Protein AF-X0X9R7-F1 (afdb_monomer)

Sequence (129 aa):
MESKVTALAPYRFSIVVESVRMPGYFSEKLIDCLSVGTTPIYYGAPDIATWFPNLAIVQFKTGADLKMILRNLPDLAKKPETRAEALAIALTLRCSEDRIYHHYRGLWENDDERKKRRSDLRKAGRADN

InterPro domains:
  IPR038577 GT10-like, C-terminal domain superfamily [G3DSA:3.40.50.11660] (1-104)

Nearest PDB structures (foldseek):
  2nzx-assembly1_A  TM=7.278E-01  e=1.117E-02  Helicobacter pylori
  2nzw-assembly2_C  TM=7.096E-01  e=9.246E-03  Helicobacter pylori
  5zoi-assembly1_B  TM=6.981E-01  e=1.631E-02  Helicobacter pylori
  2nzy-assembly1_B  TM=5.590E-01  e=8.151E-03  Helicobacter pylori
  6kp6-assembly1_A  TM=5.847E-01  e=3.461E+00  Homo sapiens

Secondary structure (DSSP, 8-state):
---HHHHHTT-SEEEEE-SS--TT---HHHHHHHHTTPEEEEES-TTHHHH-TTS--EE-SSHHHHHHHHHTHHHHTTS---HHHHHHHHHH-SSHHHHHHHHSGGGG--HHHHHHHHHHHHHHTTT--

Foldseek 3Di:
DDDVCNVQLVAQADEQEDPAAAAPDDDVSLLVNLQSLHEYADDHHPCVCVVQVLFRHNYDDDPVRVVVCVVCVVVVVPDDGPSVSSNVSSVCPVDPVSCCCVVVVVPPD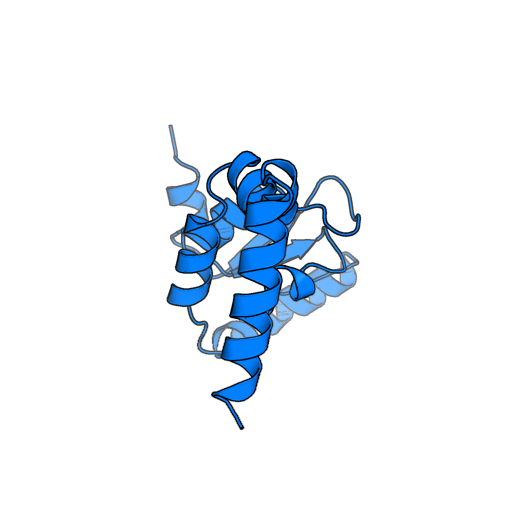DPVRVVVVVVVVVVVVVVVD

Radius of gyration: 18.06 Å; Cα contacts (8 Å, |Δi|>4): 127; chains: 1; bounding box: 51×44×35 Å

Organism: NCBI:txid412755

Structure (mmCIF, N/CA/C/O backbone):
data_AF-X0X9R7-F1
#
_entry.id   AF-X0X9R7-F1
#
loop_
_atom_site.group_PDB
_atom_site.id
_atom_site.type_symbol
_atom_site.label_atom_id
_atom_site.label_alt_id
_atom_site.label_comp_id
_atom_site.label_asym_id
_atom_site.label_entity_id
_atom_site.label_seq_id
_atom_site.pdbx_PDB_ins_code
_atom_site.Cartn_x
_atom_site.Cartn_y
_atom_site.Cartn_z
_atom_site.occupancy
_atom_site.B_iso_or_equiv
_atom_site.auth_seq_id
_atom_site.auth_comp_id
_atom_site.auth_asym_id
_atom_site.auth_atom_id
_atom_site.pdbx_PDB_model_num
ATOM 1 N N . MET A 1 1 ? -6.862 24.435 1.869 1.00 42.72 1 MET A N 1
ATOM 2 C CA . MET A 1 1 ? -6.810 23.266 0.968 1.00 42.72 1 MET A CA 1
ATOM 3 C C . MET A 1 1 ? -6.436 22.086 1.847 1.00 42.72 1 MET A C 1
ATOM 5 O O . MET A 1 1 ? -5.359 22.125 2.428 1.00 42.72 1 MET A O 1
ATOM 9 N N . GLU A 1 2 ? -7.350 21.146 2.084 1.00 58.34 2 GLU A N 1
ATOM 10 C CA . GLU A 1 2 ? -7.027 19.955 2.884 1.00 58.34 2 GLU A CA 1
ATOM 11 C C . GLU A 1 2 ? -5.994 19.107 2.138 1.00 58.34 2 GLU A C 1
ATOM 13 O O . GLU A 1 2 ? -6.081 18.941 0.919 1.00 58.34 2 GLU A O 1
ATOM 18 N N . SER A 1 3 ? -4.976 18.624 2.848 1.00 81.06 3 SER A N 1
ATOM 19 C CA . SER A 1 3 ? -3.923 17.806 2.248 1.00 81.06 3 SER A CA 1
ATOM 20 C C . SER A 1 3 ? -4.347 16.336 2.258 1.00 81.06 3 SER A C 1
ATOM 22 O O . SER A 1 3 ? -5.085 15.898 3.136 1.00 81.06 3 SER A O 1
ATOM 24 N N . LYS A 1 4 ? -3.855 15.512 1.323 1.00 81.19 4 LYS A N 1
ATOM 25 C CA . LYS A 1 4 ? -4.121 14.057 1.361 1.00 81.19 4 LYS A CA 1
ATOM 26 C C . LYS A 1 4 ? -3.741 13.431 2.711 1.00 81.19 4 LYS A C 1
ATOM 28 O O . LYS A 1 4 ? -4.385 12.492 3.166 1.00 81.19 4 LYS A O 1
ATOM 33 N N . VAL A 1 5 ? -2.731 13.992 3.378 1.00 84.25 5 VAL A N 1
ATOM 34 C CA . VAL A 1 5 ? -2.281 13.563 4.706 1.00 84.25 5 VAL A CA 1
ATOM 35 C C . VAL A 1 5 ? -3.392 13.703 5.747 1.00 84.25 5 VAL A C 1
ATOM 37 O O . VAL A 1 5 ? -3.579 12.778 6.531 1.00 84.25 5 VAL A O 1
ATOM 40 N N . THR A 1 6 ? -4.172 14.794 5.738 1.00 86.12 6 THR A N 1
ATOM 41 C CA . THR A 1 6 ? -5.277 14.971 6.699 1.00 86.12 6 THR A CA 1
ATOM 42 C C . THR A 1 6 ? -6.413 13.974 6.475 1.00 86.12 6 THR A C 1
ATOM 44 O O . THR A 1 6 ? -7.103 13.627 7.428 1.00 86.12 6 THR A O 1
ATOM 47 N N . ALA A 1 7 ? -6.573 13.462 5.251 1.00 86.06 7 ALA A N 1
ATOM 48 C CA . ALA A 1 7 ? -7.566 12.440 4.926 1.00 86.06 7 ALA A CA 1
ATOM 49 C C . ALA A 1 7 ? -7.103 11.001 5.223 1.00 86.06 7 ALA A C 1
ATOM 51 O O . ALA A 1 7 ? -7.946 10.129 5.402 1.00 86.06 7 ALA A O 1
ATOM 52 N N . LEU A 1 8 ? -5.792 10.733 5.264 1.00 86.31 8 LEU A N 1
ATOM 53 C CA . LEU A 1 8 ? -5.253 9.376 5.429 1.00 86.31 8 LEU A CA 1
ATOM 54 C C . LEU A 1 8 ? -4.706 9.125 6.840 1.00 86.31 8 LEU A C 1
ATOM 56 O O . LEU A 1 8 ? -5.091 8.154 7.483 1.00 86.31 8 LEU A O 1
ATOM 60 N N . ALA A 1 9 ? -3.848 10.017 7.345 1.00 86.25 9 ALA A N 1
ATOM 61 C CA . ALA A 1 9 ? -3.085 9.808 8.578 1.00 86.25 9 ALA A CA 1
ATOM 62 C C . ALA A 1 9 ? -3.927 9.547 9.847 1.00 86.25 9 ALA A C 1
ATOM 64 O O . ALA A 1 9 ? -3.460 8.787 10.699 1.00 86.25 9 ALA A O 1
ATOM 65 N N . PRO A 1 10 ? -5.141 10.120 10.012 1.00 89.94 10 PRO A N 1
ATOM 66 C CA . PRO A 1 10 ? -5.991 9.814 11.165 1.00 89.94 10 PRO A CA 1
ATOM 67 C C . PRO A 1 10 ? -6.609 8.410 11.132 1.00 89.94 10 PRO A C 1
ATOM 69 O O . PRO A 1 10 ? -7.129 7.949 12.148 1.00 89.94 10 PRO A O 1
ATOM 72 N N . TYR A 1 11 ? -6.588 7.733 9.981 1.00 89.69 11 TYR A N 1
ATOM 73 C CA . TYR A 1 11 ? -7.294 6.476 9.770 1.00 89.69 11 TYR A CA 1
ATOM 74 C C . TYR A 1 11 ? -6.332 5.294 9.698 1.00 89.69 11 TYR A C 1
ATOM 76 O O . TYR A 1 11 ? -5.284 5.328 9.053 1.00 89.69 11 TYR A O 1
ATOM 84 N N . ARG A 1 12 ? -6.737 4.198 10.345 1.00 87.62 12 ARG A N 1
ATOM 85 C CA . ARG A 1 12 ? -5.976 2.945 10.375 1.00 87.62 12 ARG A CA 1
ATOM 86 C C . ARG A 1 12 ? -6.006 2.200 9.041 1.00 87.62 12 ARG A C 1
ATOM 88 O O . ARG A 1 12 ? -5.038 1.519 8.717 1.00 87.62 12 ARG A O 1
ATOM 95 N N . PHE A 1 13 ? -7.096 2.340 8.287 1.00 91.38 13 PHE A N 1
ATOM 96 C CA . PHE A 1 13 ? -7.301 1.705 6.988 1.00 91.38 13 PHE A CA 1
ATOM 97 C C . PHE A 1 13 ? -7.729 2.736 5.946 1.00 91.38 13 PHE A C 1
ATOM 99 O O . PHE A 1 13 ? -8.440 3.685 6.275 1.00 91.38 13 PHE A O 1
ATOM 106 N N . SER A 1 14 ? -7.353 2.509 4.689 1.00 93.88 14 SER A N 1
ATOM 107 C CA . SER A 1 14 ? -7.854 3.260 3.538 1.00 93.88 14 SER A CA 1
ATOM 108 C C . SER A 1 14 ? -8.176 2.304 2.397 1.00 93.88 14 SER A C 1
ATOM 110 O O . SER A 1 14 ? -7.453 1.333 2.165 1.00 93.88 14 SER A O 1
ATOM 112 N N . ILE A 1 15 ? -9.277 2.556 1.692 1.00 95.94 15 ILE A N 1
ATOM 113 C CA . ILE A 1 15 ? -9.643 1.779 0.508 1.00 95.94 15 ILE A CA 1
ATOM 114 C C . ILE A 1 15 ? -8.894 2.376 -0.680 1.00 95.94 15 ILE A C 1
ATOM 116 O O . ILE A 1 15 ? -9.135 3.516 -1.073 1.00 95.94 15 ILE A O 1
ATOM 120 N N . VAL A 1 16 ? -7.996 1.587 -1.258 1.00 95.94 16 VAL A N 1
ATOM 121 C CA . VAL A 1 16 ? -7.146 1.990 -2.376 1.00 95.94 16 VAL A CA 1
ATOM 122 C C . VAL A 1 16 ? -7.599 1.237 -3.619 1.00 95.94 16 VAL A C 1
ATOM 124 O O . VAL A 1 16 ? -7.464 0.017 -3.698 1.00 95.94 16 VAL A O 1
ATOM 127 N N . VAL A 1 17 ? -8.147 1.967 -4.590 1.00 96.94 17 VAL A N 1
ATOM 128 C CA . VAL A 1 17 ? -8.647 1.411 -5.853 1.00 96.94 17 VAL A CA 1
ATOM 129 C C . VAL A 1 17 ? -7.857 2.000 -7.008 1.00 96.94 17 VAL A C 1
ATOM 131 O O . VAL A 1 17 ? -7.873 3.210 -7.238 1.00 96.94 17 VAL A O 1
ATOM 134 N N . GLU A 1 18 ? -7.183 1.130 -7.744 1.00 96.56 18 GLU A N 1
ATOM 135 C CA . GLU A 1 18 ? -6.555 1.468 -9.008 1.00 96.56 18 GLU A CA 1
ATOM 136 C C . GLU A 1 18 ? -7.578 1.455 -10.143 1.00 96.56 18 GLU A C 1
ATOM 138 O O . GLU A 1 18 ? -8.564 0.716 -10.126 1.00 96.56 18 GLU A O 1
ATOM 143 N N . SER A 1 19 ? -7.312 2.261 -11.168 1.00 95.88 19 SER A N 1
ATOM 144 C CA . SER A 1 19 ? -8.144 2.328 -12.374 1.00 95.88 19 SER A CA 1
ATOM 145 C C . SER A 1 19 ? -8.185 1.003 -13.140 1.00 95.88 19 SER A C 1
ATOM 147 O O . SER A 1 19 ? -9.162 0.720 -13.830 1.00 95.88 19 SER A O 1
ATOM 149 N N . VAL A 1 20 ? -7.132 0.189 -13.023 1.00 94.38 20 VAL A N 1
ATOM 150 C CA . VAL A 1 20 ? -6.976 -1.088 -13.721 1.00 94.38 20 VAL A CA 1
ATOM 151 C C . VAL A 1 20 ? -6.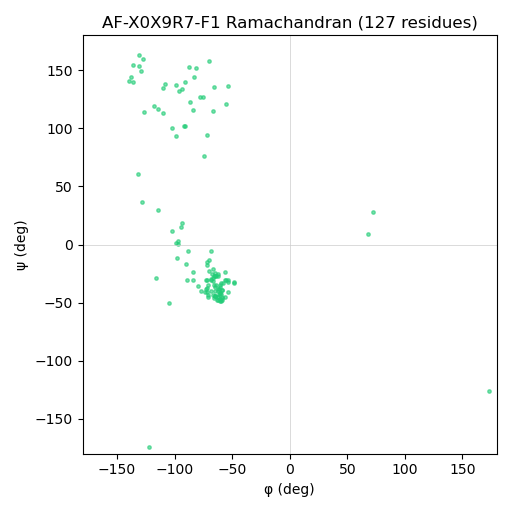404 -2.139 -12.772 1.00 94.38 20 VAL A C 1
ATOM 153 O O . VAL A 1 20 ? -5.541 -1.863 -11.943 1.00 94.38 20 VAL A O 1
ATOM 156 N N . ARG A 1 21 ? -6.862 -3.382 -12.935 1.00 94.81 21 ARG A N 1
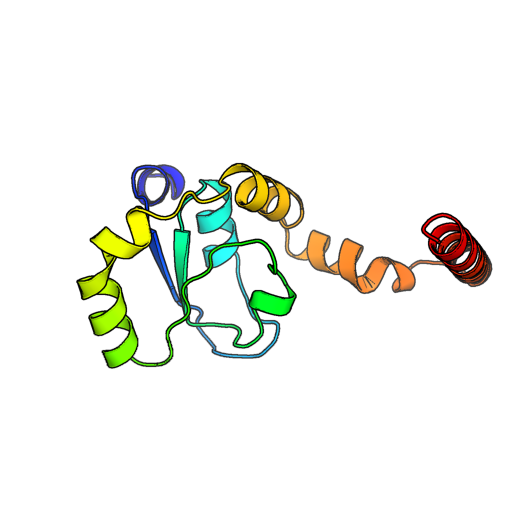ATOM 157 C CA . ARG A 1 21 ? -6.328 -4.565 -12.254 1.00 94.81 21 ARG A CA 1
ATOM 158 C C . ARG A 1 21 ? -5.360 -5.302 -13.180 1.00 94.81 21 ARG A C 1
ATOM 160 O O . ARG A 1 21 ? -5.784 -6.133 -13.978 1.00 94.81 21 ARG A O 1
ATOM 167 N N . MET A 1 22 ? -4.068 -4.991 -13.079 1.00 94.19 22 MET A N 1
ATOM 168 C CA . MET A 1 22 ? -3.015 -5.530 -13.951 1.00 94.19 22 MET A CA 1
ATOM 169 C C . MET A 1 22 ? -1.744 -5.852 -13.149 1.00 94.19 22 MET A C 1
ATOM 171 O O . MET A 1 22 ? -1.401 -5.074 -12.260 1.00 94.19 22 MET A O 1
ATOM 175 N N . PRO A 1 23 ? -1.030 -6.960 -13.436 1.00 93.31 23 PRO A N 1
ATOM 176 C CA . PRO A 1 23 ? 0.233 -7.264 -12.765 1.00 93.31 23 PRO A CA 1
ATOM 177 C C . PRO A 1 23 ? 1.252 -6.119 -12.847 1.00 93.31 23 PRO A C 1
ATOM 179 O O . PRO A 1 23 ? 1.407 -5.497 -13.898 1.00 93.31 23 PRO A O 1
ATOM 182 N N . GLY A 1 24 ? 1.918 -5.817 -11.732 1.00 88.62 24 GLY A N 1
ATOM 183 C CA . GLY A 1 24 ? 2.898 -4.731 -11.619 1.00 88.62 24 GLY A CA 1
ATOM 184 C C . GLY A 1 24 ? 2.327 -3.308 -11.719 1.00 88.62 24 GLY A C 1
ATOM 185 O O . GLY A 1 24 ? 3.100 -2.346 -11.824 1.00 88.62 24 GLY A O 1
ATOM 186 N N . TYR A 1 25 ? 0.996 -3.149 -11.707 1.00 90.12 25 TYR A N 1
ATOM 187 C CA . TYR A 1 25 ? 0.324 -1.851 -11.796 1.00 90.12 25 TYR A CA 1
ATOM 188 C C . TYR A 1 25 ? -0.194 -1.364 -10.437 1.00 90.12 25 TYR A C 1
ATOM 190 O O . TYR A 1 25 ? -1.263 -1.760 -9.975 1.00 90.12 25 TYR A O 1
ATOM 198 N N . PHE A 1 26 ? 0.562 -0.458 -9.824 1.00 92.25 26 PHE A N 1
ATOM 199 C CA . PHE A 1 26 ? 0.163 0.317 -8.652 1.00 92.25 26 PHE A CA 1
ATOM 200 C C . PHE A 1 26 ? 0.574 1.778 -8.852 1.00 92.25 26 PHE A C 1
ATOM 202 O O . PHE A 1 26 ? 1.507 2.062 -9.609 1.00 92.25 26 PHE A O 1
ATOM 209 N N . SER A 1 27 ? -0.130 2.696 -8.195 1.00 91.50 27 SER A N 1
ATOM 210 C CA . SER A 1 27 ? 0.064 4.138 -8.354 1.00 91.50 27 SER A CA 1
ATOM 211 C C . SER A 1 27 ? 0.411 4.830 -7.035 1.00 91.50 27 SER A C 1
ATOM 213 O O . SER A 1 27 ? 0.574 4.195 -5.986 1.00 91.50 27 SER A O 1
ATOM 215 N N . GLU A 1 28 ? 0.485 6.160 -7.077 1.00 91.12 28 GLU A N 1
ATOM 216 C CA . GLU A 1 28 ? 0.664 7.013 -5.906 1.00 91.12 28 GLU A CA 1
ATOM 217 C C . GLU A 1 28 ? -0.416 6.790 -4.845 1.00 91.12 28 GLU A C 1
ATOM 219 O O . GLU A 1 28 ? -0.165 7.033 -3.676 1.00 91.12 28 GLU A O 1
ATOM 224 N N . LYS A 1 29 ? -1.602 6.276 -5.202 1.00 92.56 29 LYS A N 1
ATOM 225 C CA . LYS A 1 29 ? -2.679 6.017 -4.229 1.00 92.56 29 LYS A CA 1
ATOM 226 C C . LYS A 1 29 ? -2.248 5.009 -3.168 1.00 92.56 29 LYS A C 1
ATOM 228 O O . LYS A 1 29 ? -2.539 5.194 -1.986 1.00 92.56 29 LYS A O 1
ATOM 233 N N . LEU A 1 30 ? -1.551 3.951 -3.588 1.00 92.00 30 LEU A N 1
ATOM 234 C CA . LEU A 1 30 ? -1.010 2.955 -2.671 1.00 92.00 30 LEU A CA 1
ATOM 235 C C . LEU A 1 30 ? 0.164 3.531 -1.877 1.00 92.00 30 LEU A C 1
ATOM 237 O O . LEU A 1 30 ? 0.217 3.362 -0.661 1.00 92.00 30 LEU A O 1
ATOM 241 N N . ILE A 1 31 ? 1.076 4.236 -2.549 1.00 89.81 31 ILE A N 1
ATOM 242 C CA . ILE A 1 31 ? 2.267 4.804 -1.908 1.00 89.81 31 ILE A CA 1
ATOM 243 C C . ILE A 1 31 ? 1.891 5.874 -0.876 1.00 89.81 31 ILE A C 1
ATOM 245 O O . ILE A 1 31 ? 2.385 5.823 0.245 1.00 89.81 31 ILE A O 1
ATOM 249 N N . ASP A 1 32 ? 0.957 6.773 -1.195 1.00 89.88 32 ASP A N 1
ATOM 250 C CA . ASP A 1 32 ? 0.426 7.794 -0.286 1.00 89.88 32 ASP A CA 1
ATOM 251 C C . ASP A 1 32 ? -0.151 7.138 0.979 1.00 89.88 32 ASP A C 1
ATOM 253 O O . ASP A 1 32 ? 0.156 7.562 2.094 1.00 89.88 32 ASP A O 1
ATOM 257 N N . CYS A 1 33 ? -0.927 6.058 0.820 1.00 90.75 33 CYS A N 1
ATOM 258 C CA . CYS A 1 33 ? -1.495 5.291 1.930 1.00 90.75 33 CYS A CA 1
ATOM 259 C C . CYS A 1 33 ? -0.404 4.698 2.839 1.00 90.75 33 CYS A C 1
ATOM 261 O O . CYS A 1 33 ? -0.439 4.877 4.059 1.00 90.75 33 CYS A O 1
ATOM 263 N N . LEU A 1 34 ? 0.598 4.044 2.245 1.00 88.38 34 LEU A N 1
ATOM 264 C CA . LEU A 1 34 ? 1.721 3.451 2.977 1.00 88.38 34 LEU A CA 1
ATOM 265 C C . LEU A 1 34 ? 2.600 4.514 3.654 1.00 88.38 34 LEU A C 1
ATOM 267 O O . LEU A 1 34 ? 3.073 4.298 4.770 1.00 88.38 34 LEU A O 1
ATOM 271 N N . SER A 1 35 ? 2.771 5.679 3.023 1.00 86.38 35 SER A N 1
ATOM 272 C CA . SER A 1 35 ? 3.645 6.764 3.494 1.00 86.38 35 SER A CA 1
ATOM 273 C C . SER A 1 35 ? 3.196 7.382 4.818 1.00 86.38 35 SER A C 1
ATOM 275 O O . SER A 1 35 ? 4.018 7.866 5.592 1.00 86.38 35 SER A O 1
ATOM 277 N N . VAL A 1 36 ? 1.897 7.331 5.116 1.00 87.19 36 VAL A N 1
ATOM 278 C CA . VAL A 1 36 ? 1.346 7.792 6.397 1.00 87.19 36 VAL A CA 1
ATOM 279 C C . VAL A 1 36 ? 1.146 6.645 7.392 1.00 87.19 36 VAL A C 1
ATOM 281 O O . VAL A 1 36 ? 0.728 6.865 8.533 1.00 87.19 36 VAL A O 1
ATOM 284 N N . GLY A 1 37 ? 1.484 5.416 6.994 1.00 84.00 37 GLY A N 1
ATOM 285 C CA . GLY A 1 37 ? 1.308 4.216 7.801 1.00 84.00 37 GLY A CA 1
ATOM 286 C C . GLY A 1 37 ? -0.147 3.774 7.946 1.00 84.00 37 GLY A C 1
ATOM 287 O O . GLY A 1 37 ? -0.498 3.177 8.963 1.00 84.00 37 GLY A O 1
ATOM 288 N N . THR A 1 38 ? -0.980 4.102 6.959 1.00 88.50 38 THR A N 1
ATOM 28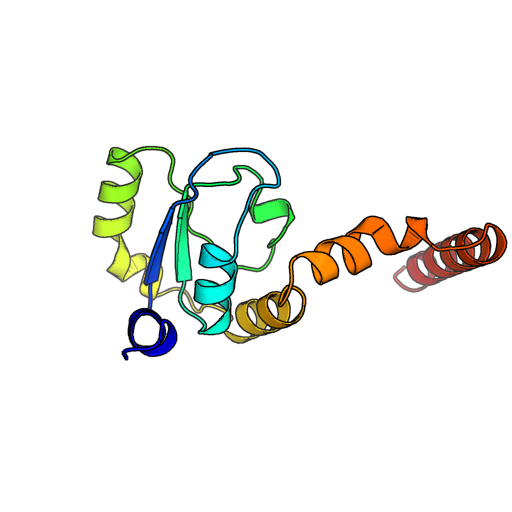9 C CA . THR A 1 38 ? -2.358 3.626 6.850 1.00 88.50 38 THR A CA 1
ATOM 290 C C . THR A 1 38 ? -2.375 2.336 6.041 1.00 88.50 38 THR A C 1
ATOM 292 O O . THR A 1 38 ? -1.684 2.204 5.030 1.00 88.50 38 THR A O 1
ATOM 295 N N . THR A 1 39 ? -3.186 1.376 6.466 1.00 89.62 39 THR A N 1
ATOM 296 C CA . THR A 1 39 ? -3.207 0.039 5.870 1.00 89.62 39 THR A CA 1
ATOM 297 C C . THR A 1 39 ? -4.136 -0.010 4.670 1.00 89.62 39 THR A C 1
ATOM 299 O O . THR A 1 39 ? -5.332 0.275 4.808 1.00 89.62 39 THR A O 1
ATOM 302 N N . PRO A 1 40 ? -3.631 -0.387 3.489 1.00 93.25 40 PRO A N 1
ATOM 303 C CA . PRO A 1 40 ? -4.436 -0.398 2.284 1.00 93.25 40 PRO A CA 1
ATOM 304 C C . PRO A 1 40 ? -5.350 -1.631 2.232 1.00 93.25 40 PRO A C 1
ATOM 306 O O . PRO A 1 40 ? -4.900 -2.778 2.307 1.00 93.25 40 PRO A O 1
ATOM 309 N N . ILE A 1 41 ? -6.642 -1.381 2.025 1.00 95.38 41 ILE A N 1
ATOM 310 C CA . ILE A 1 41 ? -7.604 -2.355 1.500 1.00 95.38 41 ILE A CA 1
ATOM 311 C C . ILE A 1 41 ? -7.616 -2.155 -0.015 1.00 95.38 41 ILE A C 1
ATOM 313 O O . ILE A 1 41 ? -8.156 -1.168 -0.511 1.00 95.38 41 ILE A O 1
ATOM 317 N N . TYR A 1 42 ? -6.944 -3.039 -0.741 1.00 96.44 42 TYR A N 1
ATOM 318 C CA . TYR A 1 42 ? -6.406 -2.766 -2.068 1.00 96.44 42 TYR A CA 1
ATOM 319 C C . TYR A 1 42 ? -7.124 -3.519 -3.193 1.00 96.44 42 TYR A C 1
ATOM 321 O O . TYR A 1 42 ? -7.323 -4.736 -3.125 1.00 96.44 42 TYR A O 1
ATOM 329 N N . TYR A 1 43 ? -7.428 -2.792 -4.267 1.00 97.62 43 TYR A N 1
ATOM 330 C CA . TYR A 1 43 ? -7.837 -3.320 -5.565 1.00 97.62 43 TYR A CA 1
ATOM 331 C C . TYR A 1 43 ? -6.931 -2.740 -6.653 1.00 97.62 43 TYR A C 1
ATOM 333 O O . TYR A 1 43 ? -6.953 -1.540 -6.906 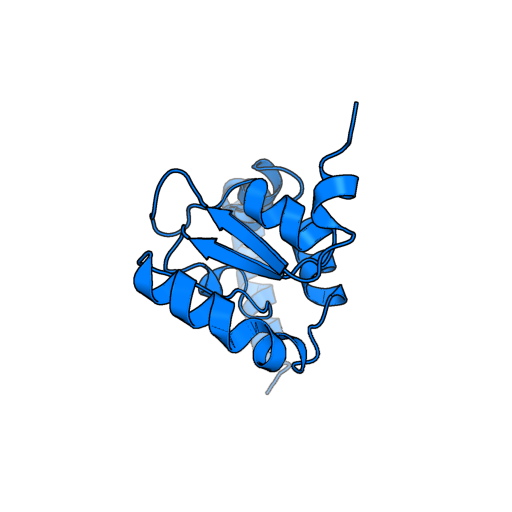1.00 97.62 43 TYR A O 1
ATOM 341 N N . GLY A 1 44 ? -6.139 -3.592 -7.300 1.00 96.12 44 GLY A N 1
ATOM 342 C CA . GLY A 1 44 ? -5.164 -3.194 -8.316 1.00 96.12 44 GLY A CA 1
ATOM 343 C C . GLY A 1 44 ? -4.305 -4.381 -8.734 1.00 96.12 44 GLY A C 1
ATOM 344 O O . GLY A 1 44 ? -4.856 -5.418 -9.103 1.00 96.12 44 GLY A O 1
ATOM 345 N N . ALA A 1 45 ? -2.979 -4.267 -8.666 1.00 95.81 45 ALA A N 1
ATOM 346 C CA . ALA A 1 45 ? -2.055 -5.341 -9.027 1.00 95.81 45 ALA A CA 1
ATOM 347 C C . ALA A 1 45 ? -2.323 -6.659 -8.263 1.00 95.81 45 ALA A C 1
ATOM 349 O O . ALA A 1 45 ? -2.236 -6.681 -7.035 1.00 95.81 45 ALA A O 1
ATOM 350 N N . PRO A 1 46 ? -2.615 -7.785 -8.947 1.00 95.12 46 PRO A N 1
ATOM 351 C CA . PRO A 1 46 ? -2.811 -9.083 -8.287 1.00 95.12 46 PRO A CA 1
ATOM 352 C C . PRO A 1 46 ? -1.547 -9.633 -7.611 1.00 95.12 46 PRO A C 1
ATOM 354 O O . PRO A 1 46 ? -1.632 -10.417 -6.668 1.00 95.12 46 PRO A O 1
ATOM 357 N N . ASP A 1 47 ? -0.384 -9.246 -8.126 1.00 93.94 47 ASP A N 1
ATOM 358 C CA . ASP A 1 47 ? 0.961 -9.639 -7.705 1.00 93.94 47 ASP A CA 1
ATOM 359 C C . ASP A 1 47 ? 1.565 -8.646 -6.701 1.00 93.94 47 ASP A C 1
ATOM 361 O O . ASP A 1 47 ? 2.774 -8.637 -6.497 1.00 93.94 47 ASP A O 1
ATOM 365 N N . ILE A 1 48 ? 0.751 -7.807 -6.045 1.00 91.75 48 ILE A N 1
ATOM 366 C CA . ILE A 1 48 ? 1.257 -6.748 -5.157 1.00 91.75 48 ILE A CA 1
ATOM 367 C C . ILE A 1 48 ? 2.163 -7.282 -4.035 1.00 91.75 48 ILE A C 1
ATOM 369 O O . ILE A 1 48 ? 3.118 -6.621 -3.642 1.00 91.75 48 ILE A O 1
ATOM 373 N N . ALA A 1 49 ? 1.933 -8.516 -3.578 1.00 89.75 49 ALA A N 1
ATOM 374 C CA . ALA A 1 49 ? 2.773 -9.180 -2.581 1.00 89.75 49 ALA A CA 1
ATOM 375 C C . ALA A 1 49 ? 4.206 -9.462 -3.076 1.00 89.75 49 ALA A C 1
ATOM 377 O O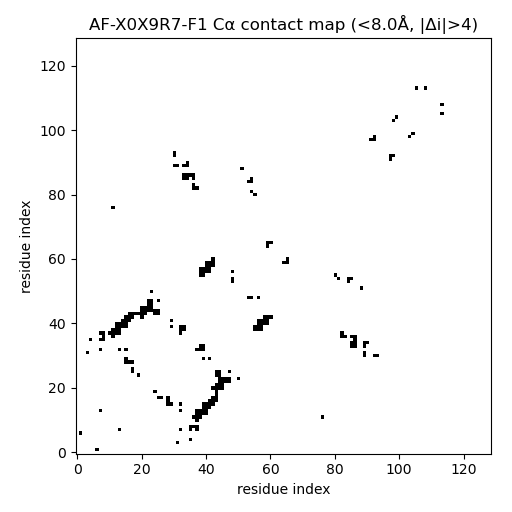 . ALA A 1 49 ? 5.121 -9.543 -2.265 1.00 89.75 49 ALA A O 1
ATOM 378 N N . THR A 1 50 ? 4.431 -9.574 -4.389 1.00 88.44 50 THR A N 1
ATOM 379 C CA . THR A 1 50 ? 5.777 -9.690 -4.976 1.00 88.44 50 THR A CA 1
ATOM 380 C C . THR A 1 50 ? 6.565 -8.390 -4.828 1.00 88.44 50 THR A C 1
ATOM 382 O O . THR A 1 50 ? 7.785 -8.416 -4.692 1.00 88.44 50 THR A O 1
ATOM 385 N N . TRP A 1 51 ? 5.867 -7.255 -4.824 1.00 84.12 51 TRP A N 1
ATOM 386 C CA . TRP A 1 51 ? 6.460 -5.924 -4.710 1.00 84.12 51 TRP A CA 1
ATOM 387 C C . TRP A 1 51 ? 6.596 -5.470 -3.252 1.00 84.12 51 TRP A C 1
ATOM 389 O O . TRP A 1 51 ? 7.536 -4.755 -2.916 1.00 84.12 51 TRP A O 1
ATOM 399 N N . PHE A 1 52 ? 5.686 -5.916 -2.382 1.00 85.88 52 PHE A N 1
ATOM 400 C CA . PHE A 1 52 ? 5.605 -5.512 -0.978 1.00 85.88 52 PHE A CA 1
ATOM 401 C C . PHE A 1 52 ? 5.463 -6.731 -0.039 1.00 85.88 52 PHE A C 1
ATOM 403 O O . PHE A 1 52 ? 4.459 -6.843 0.666 1.00 85.88 52 PHE A O 1
ATOM 410 N N . PRO A 1 53 ? 6.438 -7.662 -0.008 1.00 81.62 53 PRO A N 1
ATOM 411 C CA . PRO A 1 53 ? 6.292 -8.959 0.670 1.00 81.62 53 PRO A CA 1
ATOM 412 C C . PRO A 1 53 ? 6.114 -8.856 2.189 1.00 81.62 53 PRO A C 1
ATOM 414 O O . PRO A 1 53 ? 5.485 -9.721 2.793 1.00 81.62 53 PRO A O 1
ATOM 417 N N . ASN A 1 54 ? 6.632 -7.786 2.796 1.00 80.88 54 ASN A N 1
ATOM 418 C CA . ASN A 1 54 ? 6.581 -7.566 4.242 1.00 80.88 54 ASN A CA 1
ATOM 419 C C . ASN A 1 54 ? 5.447 -6.620 4.659 1.00 80.88 54 ASN A C 1
ATOM 421 O O . ASN A 1 54 ? 5.309 -6.308 5.836 1.00 80.88 54 ASN A O 1
ATOM 425 N N . LEU A 1 55 ? 4.633 -6.134 3.714 1.00 82.50 55 LEU A N 1
ATOM 426 C CA . LEU A 1 55 ? 3.565 -5.191 4.033 1.00 82.50 55 LEU A CA 1
ATOM 427 C C . LEU A 1 55 ? 2.219 -5.884 4.165 1.00 82.50 55 LEU A C 1
ATOM 429 O O . LEU A 1 55 ? 1.812 -6.699 3.337 1.00 82.50 55 LEU A O 1
ATOM 433 N N . ALA A 1 56 ? 1.481 -5.478 5.193 1.00 83.25 56 ALA A N 1
ATOM 434 C CA . ALA A 1 56 ? 0.088 -5.841 5.349 1.00 83.25 56 ALA A CA 1
ATOM 435 C C . ALA A 1 56 ? -0.760 -5.084 4.310 1.00 83.25 56 ALA A C 1
ATOM 437 O O . ALA A 1 56 ? -1.172 -3.948 4.523 1.00 83.25 56 ALA A O 1
ATOM 438 N N . ILE A 1 57 ? -1.017 -5.721 3.165 1.00 90.44 57 ILE A N 1
ATOM 439 C CA . ILE A 1 57 ? -1.930 -5.224 2.128 1.00 90.44 57 ILE A CA 1
ATOM 440 C C . ILE A 1 57 ? -3.118 -6.181 2.037 1.00 90.44 57 ILE A C 1
ATOM 442 O O . ILE A 1 57 ? -2.965 -7.354 1.687 1.00 90.44 57 ILE A O 1
ATOM 446 N N . VAL A 1 58 ? -4.320 -5.689 2.339 1.00 92.62 58 VAL A N 1
ATOM 447 C CA . VAL A 1 58 ? -5.540 -6.506 2.322 1.00 92.62 58 VAL A CA 1
ATOM 448 C C . VAL A 1 58 ? -6.178 -6.419 0.939 1.00 92.62 58 VAL A C 1
ATOM 450 O O . VAL A 1 58 ? -6.820 -5.430 0.614 1.00 92.62 58 VAL A O 1
ATOM 453 N N . GLN A 1 59 ? -6.008 -7.443 0.105 1.00 94.88 59 GLN A N 1
ATOM 454 C CA . GLN A 1 59 ? -6.543 -7.431 -1.261 1.00 94.88 59 GLN A CA 1
ATOM 455 C C . GLN A 1 59 ? -8.020 -7.838 -1.331 1.00 94.88 59 GLN A C 1
ATOM 457 O O . GLN A 1 59 ? -8.450 -8.771 -0.652 1.00 94.88 59 GLN A O 1
ATOM 462 N N . PHE A 1 60 ? -8.771 -7.210 -2.237 1.00 96.44 60 PHE A N 1
ATOM 463 C CA . PHE A 1 60 ? -10.122 -7.632 -2.617 1.00 96.44 60 PHE A CA 1
ATOM 464 C C . PHE A 1 60 ? -10.273 -7.696 -4.142 1.00 96.44 60 PHE A C 1
ATOM 466 O O . PHE A 1 60 ? -9.546 -7.028 -4.877 1.00 96.44 60 PHE A O 1
ATOM 473 N N . LYS A 1 61 ? -11.190 -8.535 -4.643 1.00 95.19 61 LYS A N 1
ATOM 474 C CA . LYS A 1 61 ? -11.445 -8.693 -6.089 1.00 95.19 61 LYS A CA 1
ATOM 475 C C . LYS A 1 61 ? -12.851 -8.257 -6.476 1.00 95.19 61 LYS A C 1
ATOM 477 O O . LYS A 1 61 ? -13.070 -7.834 -7.605 1.00 95.19 61 LYS A O 1
ATOM 482 N N . THR A 1 62 ? -13.799 -8.372 -5.553 1.00 96.25 62 THR A N 1
ATOM 483 C CA . THR A 1 62 ? -15.208 -8.063 -5.784 1.00 96.25 62 THR A CA 1
ATOM 484 C C . THR A 1 62 ? -15.766 -7.158 -4.691 1.00 96.25 62 THR A C 1
ATOM 486 O O . THR A 1 62 ? -15.220 -7.054 -3.591 1.00 96.25 62 THR A O 1
ATOM 489 N N . GLY A 1 63 ? -16.916 -6.536 -4.959 1.00 95.50 63 GLY A N 1
ATOM 490 C CA . GLY A 1 63 ? -17.646 -5.797 -3.927 1.00 95.50 63 GLY A CA 1
ATOM 491 C C . GLY A 1 63 ? -18.113 -6.684 -2.762 1.00 95.50 63 GLY A C 1
ATOM 492 O O . GLY A 1 63 ? -18.289 -6.186 -1.653 1.00 95.50 63 GLY A O 1
ATOM 493 N N . ALA A 1 64 ? -18.296 -7.992 -2.982 1.00 96.88 64 ALA A N 1
ATOM 494 C CA . ALA A 1 64 ? -18.628 -8.939 -1.918 1.00 96.88 64 ALA A CA 1
ATOM 495 C C . ALA A 1 64 ? -17.433 -9.170 -0.979 1.00 96.88 64 ALA A C 1
ATOM 497 O O . ALA A 1 64 ? -17.602 -9.109 0.240 1.00 96.88 64 ALA A O 1
ATOM 498 N N . ASP A 1 65 ? -16.231 -9.329 -1.540 1.00 96.06 65 ASP A N 1
ATOM 499 C CA . ASP A 1 65 ? -14.986 -9.444 -0.771 1.00 96.06 65 ASP A CA 1
ATOM 500 C C . ASP A 1 65 ? -14.777 -8.202 0.097 1.00 96.06 65 ASP A C 1
ATOM 502 O O . ASP A 1 65 ? -14.518 -8.313 1.294 1.00 96.06 65 ASP A O 1
ATOM 506 N N . LEU A 1 66 ? -14.966 -7.014 -0.492 1.00 96.25 66 LEU A N 1
ATOM 507 C CA . LEU A 1 66 ? -14.845 -5.750 0.227 1.00 96.25 66 LEU A CA 1
ATOM 508 C C . LEU A 1 66 ? -15.823 -5.695 1.406 1.00 96.25 66 LEU A C 1
ATOM 510 O O . LEU A 1 66 ? -15.416 -5.404 2.526 1.00 96.25 66 LEU A O 1
ATOM 514 N N . LYS A 1 67 ? -17.098 -6.046 1.195 1.00 96.56 67 LYS A N 1
ATOM 515 C CA . LYS A 1 67 ? -18.095 -6.098 2.281 1.00 96.56 67 LYS A CA 1
ATOM 516 C C . LYS A 1 67 ? -17.688 -7.062 3.398 1.00 96.56 67 LYS A C 1
ATOM 518 O O . LYS A 1 67 ? -17.906 -6.753 4.568 1.00 96.56 67 LYS A O 1
ATOM 523 N N . MET A 1 68 ? -17.112 -8.214 3.060 1.00 95.75 68 MET A N 1
ATOM 524 C CA . MET A 1 68 ? -16.624 -9.181 4.046 1.00 95.75 68 MET A CA 1
ATOM 525 C C . MET A 1 68 ? -15.430 -8.633 4.839 1.00 95.75 68 MET A C 1
ATOM 527 O O . MET A 1 68 ? -15.404 -8.763 6.060 1.00 95.75 68 MET A O 1
ATOM 531 N N . ILE A 1 69 ? -14.478 -7.980 4.170 1.00 94.69 69 ILE A N 1
ATOM 532 C CA . ILE A 1 69 ? -13.328 -7.334 4.820 1.00 94.69 69 ILE A CA 1
ATOM 533 C C . ILE A 1 69 ? -13.802 -6.244 5.782 1.00 94.69 69 ILE A C 1
ATOM 535 O O . ILE A 1 69 ? -13.381 -6.227 6.936 1.00 94.69 69 ILE A O 1
ATOM 539 N N . LEU A 1 70 ? -14.726 -5.383 5.340 1.00 93.81 70 LEU A N 1
ATOM 540 C CA . LEU A 1 70 ? -15.259 -4.289 6.154 1.00 93.81 70 LEU A CA 1
ATOM 541 C C . LEU A 1 70 ? -15.950 -4.788 7.434 1.00 93.81 70 LEU A C 1
ATOM 543 O O . LEU A 1 70 ? -15.809 -4.172 8.487 1.00 93.81 70 LEU A O 1
AT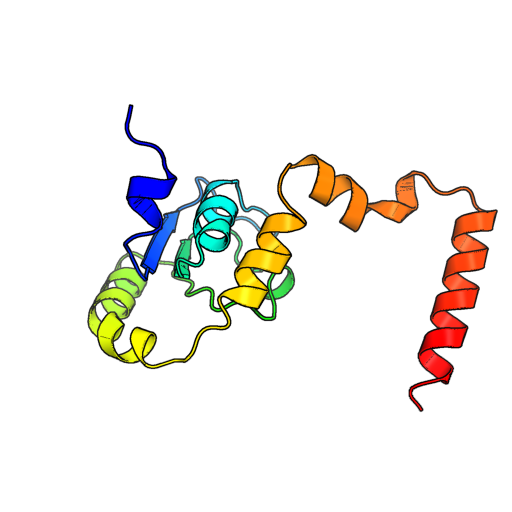OM 547 N N . ARG A 1 71 ? -16.645 -5.932 7.372 1.00 94.94 71 ARG A N 1
ATOM 548 C CA . ARG A 1 71 ? -17.261 -6.572 8.550 1.00 94.94 71 ARG A CA 1
ATOM 549 C C . ARG A 1 71 ? -16.235 -7.096 9.560 1.00 94.94 71 ARG A C 1
ATOM 551 O O . ARG A 1 71 ? -16.535 -7.127 10.746 1.00 94.94 71 ARG A O 1
ATOM 558 N N . ASN A 1 72 ? -15.041 -7.466 9.100 1.00 92.31 72 ASN A N 1
ATOM 559 C CA . ASN A 1 72 ? -13.975 -8.055 9.915 1.00 92.31 72 ASN A CA 1
ATOM 560 C C . ASN A 1 72 ? -12.853 -7.057 10.272 1.00 92.31 72 ASN A C 1
ATOM 562 O O . ASN A 1 72 ? -11.802 -7.463 10.772 1.00 92.31 72 ASN A O 1
ATOM 566 N N . LEU A 1 73 ? -13.047 -5.749 10.042 1.00 88.56 73 LEU A N 1
ATOM 567 C CA . LEU A 1 73 ? -12.054 -4.718 10.382 1.00 88.56 73 LEU A CA 1
ATOM 568 C C . LEU A 1 73 ? -11.576 -4.751 11.842 1.00 88.56 73 LEU A C 1
ATOM 570 O O . LEU A 1 73 ? -10.370 -4.602 12.048 1.00 88.56 73 LEU A O 1
ATOM 574 N N . PRO A 1 74 ? -12.444 -4.972 12.854 1.00 86.31 74 PRO A N 1
ATOM 575 C CA . PRO A 1 74 ? -11.994 -5.033 14.244 1.00 86.31 74 PRO A CA 1
ATOM 576 C C . PRO A 1 74 ? -10.961 -6.136 14.497 1.00 86.31 74 PRO A C 1
ATOM 578 O O . PRO A 1 74 ? -10.058 -5.953 15.308 1.00 86.31 74 PRO A O 1
ATOM 581 N N . ASP A 1 75 ? -11.058 -7.265 13.793 1.00 86.19 75 ASP A N 1
ATOM 582 C CA . ASP A 1 75 ? -10.108 -8.369 13.931 1.00 86.19 75 ASP A CA 1
ATOM 583 C C . ASP A 1 75 ? -8.816 -8.121 13.151 1.00 86.19 75 ASP A C 1
ATOM 585 O O . ASP A 1 75 ? -7.731 -8.450 13.631 1.00 86.19 75 ASP A O 1
ATOM 589 N N . LEU A 1 76 ? -8.909 -7.476 11.984 1.00 82.00 76 LEU A N 1
ATOM 590 C CA . LEU A 1 76 ? -7.739 -7.025 11.224 1.00 82.00 76 LEU A CA 1
ATOM 591 C C . LEU A 1 76 ? -6.906 -6.011 12.021 1.00 82.00 76 LEU A C 1
ATOM 593 O O . LEU A 1 76 ? -5.680 -6.089 12.013 1.00 82.00 76 LEU A O 1
ATOM 597 N N . ALA A 1 77 ? -7.559 -5.114 12.765 1.00 80.44 77 ALA A N 1
ATOM 598 C CA . ALA A 1 77 ? -6.897 -4.082 13.564 1.00 80.44 77 ALA A CA 1
ATOM 599 C C . ALA A 1 77 ? -6.072 -4.631 14.742 1.00 80.44 77 ALA A C 1
ATOM 601 O O . ALA A 1 77 ? -5.170 -3.944 15.219 1.00 80.44 77 ALA A O 1
ATOM 602 N N . LYS A 1 78 ? -6.352 -5.859 15.204 1.00 77.69 78 LYS A N 1
ATOM 603 C CA . LYS A 1 78 ? -5.616 -6.508 16.306 1.00 77.69 78 LYS A CA 1
ATOM 604 C C . LYS A 1 78 ? -4.210 -6.952 15.903 1.00 77.69 78 LYS A C 1
ATOM 606 O O . LYS A 1 78 ? -3.390 -7.223 16.776 1.00 77.69 78 LYS A O 1
ATOM 611 N N . LYS A 1 79 ? -3.925 -7.064 14.601 1.00 69.00 79 LYS A N 1
ATOM 612 C CA . LYS A 1 79 ? -2.602 -7.465 14.121 1.00 69.00 79 LYS A CA 1
ATOM 613 C C . LYS A 1 79 ? -1.627 -6.288 14.265 1.00 69.00 79 LYS A C 1
ATOM 615 O O . LYS A 1 79 ? -1.933 -5.197 13.774 1.00 69.00 79 LYS A O 1
ATOM 620 N N . PRO A 1 80 ? -0.468 -6.479 14.922 1.00 59.47 80 PRO A N 1
ATOM 621 C CA . PRO A 1 80 ? 0.561 -5.455 14.953 1.00 59.47 80 PRO A CA 1
ATOM 622 C C . PRO A 1 80 ? 1.095 -5.290 13.533 1.00 59.47 80 PRO A C 1
ATOM 624 O O . PRO A 1 80 ? 1.650 -6.221 12.957 1.00 59.47 80 PRO A O 1
ATOM 627 N N . GLU A 1 81 ? 0.881 -4.119 12.947 1.00 64.56 81 GLU A N 1
ATOM 628 C CA . GLU A 1 81 ? 1.460 -3.793 11.652 1.00 64.56 81 GLU A CA 1
ATOM 629 C C . GLU A 1 81 ? 2.748 -3.014 11.850 1.00 64.56 81 GLU A C 1
ATOM 631 O O . GLU A 1 81 ? 2.806 -2.039 12.607 1.00 64.56 81 GLU A O 1
ATOM 636 N N . THR A 1 82 ? 3.791 -3.430 11.144 1.00 61.72 82 THR A N 1
ATOM 637 C CA . THR A 1 82 ? 5.081 -2.752 11.089 1.00 61.72 82 THR A CA 1
ATOM 638 C C . THR A 1 82 ? 4.961 -1.500 10.223 1.00 61.72 82 THR A C 1
ATOM 640 O O . THR A 1 82 ? 5.433 -1.424 9.091 1.00 61.72 82 THR A O 1
ATOM 643 N N . ARG A 1 83 ? 4.348 -0.457 10.797 1.00 67.81 83 ARG A N 1
ATOM 644 C CA . ARG A 1 83 ? 4.253 0.898 10.220 1.00 67.81 83 ARG A CA 1
ATOM 645 C C . ARG A 1 83 ? 5.609 1.411 9.712 1.00 67.81 83 ARG A C 1
ATOM 647 O O . ARG A 1 83 ? 5.669 2.138 8.728 1.00 67.81 83 ARG A O 1
ATOM 654 N N . ALA A 1 84 ? 6.691 1.002 10.376 1.00 71.00 84 ALA A N 1
ATOM 655 C CA . ALA A 1 84 ? 8.063 1.331 10.010 1.00 71.00 84 ALA A CA 1
ATOM 656 C C . ALA A 1 84 ? 8.492 0.739 8.654 1.00 71.00 84 ALA A C 1
ATOM 658 O O . ALA A 1 84 ? 9.144 1.429 7.877 1.00 71.00 84 ALA A O 1
ATOM 659 N N . GLU A 1 85 ? 8.107 -0.500 8.342 1.00 72.25 85 GLU A N 1
ATOM 660 C CA . GLU A 1 85 ? 8.454 -1.155 7.072 1.00 72.25 85 GLU A CA 1
ATOM 661 C C . GLU A 1 85 ? 7.674 -0.538 5.909 1.00 72.25 85 GLU A C 1
ATOM 663 O O . GLU A 1 85 ? 8.244 -0.270 4.851 1.00 72.25 85 GLU A O 1
ATOM 668 N N . ALA A 1 86 ? 6.388 -0.237 6.132 1.00 74.62 86 ALA A N 1
ATOM 669 C CA . ALA A 1 86 ? 5.548 0.471 5.164 1.00 74.62 86 ALA A CA 1
ATOM 670 C C . ALA A 1 86 ? 6.132 1.843 4.818 1.00 74.62 86 ALA A C 1
ATOM 672 O O . ALA A 1 86 ? 6.253 2.190 3.643 1.00 74.62 86 ALA A O 1
ATOM 673 N N . LEU A 1 87 ? 6.563 2.585 5.841 1.00 74.62 87 LEU A N 1
ATOM 674 C CA . LEU A 1 87 ? 7.197 3.884 5.666 1.00 74.62 87 LEU A CA 1
ATOM 675 C C . LEU A 1 87 ? 8.539 3.769 4.933 1.00 74.62 87 LEU A C 1
ATOM 677 O O . LEU A 1 87 ? 8.796 4.542 4.013 1.00 74.62 87 LEU A O 1
ATOM 681 N N . ALA A 1 88 ? 9.381 2.799 5.303 1.00 78.88 88 ALA A N 1
ATOM 682 C CA . ALA A 1 88 ? 10.676 2.588 4.661 1.00 78.88 88 ALA A CA 1
ATOM 683 C C . ALA A 1 88 ? 10.526 2.301 3.160 1.00 78.88 88 ALA A C 1
ATOM 685 O O . ALA A 1 88 ? 11.254 2.878 2.357 1.00 78.88 88 ALA A O 1
ATOM 686 N N . ILE A 1 89 ? 9.553 1.472 2.775 1.00 76.62 89 ILE A N 1
ATOM 687 C CA . ILE A 1 89 ? 9.288 1.167 1.366 1.00 76.62 89 ILE A CA 1
ATOM 688 C C . ILE A 1 89 ? 8.643 2.358 0.640 1.00 76.62 89 ILE A C 1
ATOM 690 O O . ILE A 1 89 ? 8.994 2.647 -0.500 1.00 76.62 89 ILE A O 1
ATOM 694 N N . ALA A 1 90 ? 7.734 3.100 1.278 1.00 76.25 90 ALA A N 1
ATOM 695 C CA . ALA A 1 90 ? 7.166 4.300 0.659 1.00 76.25 90 ALA A CA 1
ATOM 696 C C . ALA A 1 90 ? 8.251 5.348 0.338 1.00 76.25 90 ALA A C 1
ATOM 698 O O . ALA A 1 90 ? 8.191 6.020 -0.690 1.00 76.25 90 ALA A O 1
ATOM 699 N N . LEU A 1 91 ? 9.285 5.451 1.181 1.00 74.06 91 LEU A N 1
ATOM 700 C CA . LEU A 1 91 ? 10.422 6.347 0.961 1.00 74.06 91 LEU A CA 1
ATOM 701 C C . LEU A 1 91 ? 11.334 5.924 -0.202 1.00 74.06 91 LEU A C 1
ATOM 703 O O . LEU A 1 91 ? 12.031 6.786 -0.738 1.00 74.06 91 LEU A O 1
ATOM 707 N N . THR A 1 92 ? 11.339 4.647 -0.601 1.00 77.38 92 THR A N 1
ATOM 708 C CA . THR A 1 92 ? 12.112 4.160 -1.761 1.00 77.38 92 THR A CA 1
ATOM 709 C C . THR A 1 92 ? 11.352 4.259 -3.083 1.00 77.38 92 THR A C 1
ATOM 711 O O . THR A 1 92 ? 11.924 3.964 -4.127 1.00 77.38 92 THR A O 1
ATOM 714 N N . LEU A 1 93 ? 10.077 4.656 -3.055 1.00 77.38 93 LEU A N 1
ATOM 715 C CA . LEU A 1 93 ? 9.189 4.745 -4.219 1.00 77.38 93 LEU A CA 1
ATOM 716 C C . LEU A 1 93 ? 8.519 6.126 -4.304 1.00 77.38 93 LEU A C 1
ATOM 718 O O . LEU A 1 93 ? 7.345 6.231 -4.663 1.00 77.38 93 LEU A O 1
ATOM 722 N N . ARG A 1 94 ? 9.243 7.192 -3.935 1.00 64.44 94 ARG A N 1
ATOM 723 C CA . ARG A 1 94 ? 8.688 8.556 -3.869 1.00 64.44 94 ARG A CA 1
ATOM 724 C C . ARG A 1 94 ? 8.322 9.097 -5.241 1.00 64.44 94 ARG A C 1
ATOM 726 O O . ARG A 1 94 ? 7.384 9.885 -5.342 1.00 64.44 94 ARG A O 1
ATOM 733 N N . CYS A 1 95 ? 9.045 8.686 -6.276 1.00 68.12 95 CYS A N 1
ATOM 734 C CA . CYS A 1 95 ? 8.692 8.970 -7.657 1.00 68.12 95 CYS A CA 1
ATOM 735 C C . CYS A 1 95 ? 8.660 7.698 -8.512 1.00 68.12 95 CYS A C 1
ATOM 737 O O . CYS A 1 95 ? 9.248 6.663 -8.190 1.00 68.12 95 CYS A O 1
ATOM 739 N N . SER A 1 96 ? 7.957 7.779 -9.641 1.00 65.94 96 SER A N 1
ATOM 740 C CA . SER A 1 96 ? 7.906 6.723 -10.659 1.00 65.94 96 SER A CA 1
ATOM 741 C C . SER A 1 96 ? 9.297 6.294 -11.139 1.00 65.94 96 SER A C 1
ATOM 743 O O . SER A 1 96 ? 9.524 5.129 -11.466 1.00 65.94 96 SER A O 1
ATOM 745 N N . GLU A 1 97 ? 10.232 7.235 -11.163 1.00 71.75 97 GLU A N 1
ATOM 746 C CA . GLU A 1 97 ? 11.609 7.081 -11.602 1.00 71.75 97 GLU A CA 1
ATOM 747 C C . GLU A 1 97 ? 12.437 6.268 -10.603 1.00 71.75 97 GLU A C 1
ATOM 749 O O . GLU A 1 97 ? 13.305 5.508 -11.035 1.00 71.75 97 GLU A O 1
ATOM 754 N N . ASP A 1 98 ? 12.125 6.327 -9.302 1.00 72.81 98 ASP A N 1
ATOM 755 C CA . ASP A 1 98 ? 12.777 5.488 -8.287 1.00 72.81 98 ASP A CA 1
ATOM 756 C C . ASP A 1 98 ? 12.578 4.002 -8.621 1.00 72.81 98 ASP A C 1
ATOM 758 O O . ASP A 1 98 ? 13.511 3.195 -8.546 1.00 72.81 98 ASP A O 1
ATOM 762 N N . ARG A 1 99 ? 11.381 3.635 -9.106 1.00 73.38 99 ARG A N 1
ATOM 763 C CA . ARG A 1 99 ? 11.101 2.277 -9.592 1.00 73.38 99 ARG A CA 1
ATOM 764 C C . ARG A 1 99 ? 11.993 1.919 -10.775 1.00 73.38 99 ARG A C 1
ATOM 766 O O . ARG A 1 99 ? 12.506 0.803 -10.831 1.00 73.38 99 ARG A O 1
ATOM 773 N N . ILE A 1 100 ? 12.184 2.840 -11.720 1.00 74.00 100 ILE A N 1
ATOM 774 C CA . ILE A 1 100 ? 13.042 2.598 -12.885 1.00 74.00 100 ILE A CA 1
ATOM 775 C C . ILE A 1 100 ? 14.486 2.377 -12.427 1.00 74.00 100 ILE A C 1
ATOM 777 O O . ILE A 1 100 ? 15.115 1.396 -12.821 1.00 74.00 100 ILE A O 1
ATOM 781 N N . TYR A 1 101 ? 14.987 3.241 -11.548 1.00 71.81 101 TYR A N 1
ATOM 782 C CA . TYR A 1 101 ? 16.353 3.174 -11.048 1.00 71.81 101 TYR A CA 1
ATOM 783 C C . TYR A 1 101 ? 16.633 1.884 -10.271 1.00 71.81 101 TYR A C 1
ATOM 785 O O . TYR A 1 101 ? 17.628 1.206 -10.526 1.00 71.81 101 TYR A O 1
ATOM 793 N N . HIS A 1 102 ? 15.753 1.512 -9.339 1.00 71.94 102 HIS A N 1
ATOM 794 C CA . HIS A 1 102 ? 15.969 0.339 -8.496 1.00 71.94 102 HIS A CA 1
ATOM 795 C C . HIS A 1 102 ? 15.755 -0.975 -9.246 1.00 71.94 102 HIS A C 1
ATOM 797 O O . HIS A 1 102 ? 16.538 -1.910 -9.071 1.00 71.94 102 HIS A O 1
ATOM 803 N N . HIS A 1 103 ? 14.730 -1.051 -10.097 1.00 72.81 103 HIS A N 1
ATOM 804 C CA . HIS A 1 103 ? 14.371 -2.296 -10.777 1.00 72.81 103 HIS A CA 1
ATOM 805 C C . HIS A 1 103 ? 15.193 -2.536 -12.045 1.00 72.81 103 HIS A C 1
ATOM 807 O O . HIS A 1 103 ? 15.504 -3.676 -12.383 1.00 72.81 103 HIS A O 1
ATOM 813 N N . TYR A 1 104 ? 15.609 -1.460 -12.715 1.00 71.50 104 TYR A N 1
ATOM 814 C CA . TYR A 1 104 ? 16.415 -1.523 -13.928 1.00 71.50 104 TYR A CA 1
ATOM 815 C C . TYR A 1 104 ? 17.809 -0.936 -13.743 1.00 71.50 104 TYR A C 1
ATOM 817 O O . TYR A 1 104 ? 18.418 -0.462 -14.700 1.00 71.50 104 TYR A O 1
ATOM 825 N N . ARG A 1 105 ? 18.357 -1.016 -12.528 1.00 67.44 105 ARG A N 1
ATOM 826 C CA . ARG A 1 105 ? 19.710 -0.536 -12.214 1.00 67.44 105 ARG A CA 1
ATOM 827 C C . ARG A 1 105 ? 20.763 -1.032 -13.213 1.00 67.44 105 ARG A C 1
ATOM 829 O O . ARG A 1 105 ? 21.683 -0.303 -13.549 1.00 67.44 105 ARG A O 1
ATOM 836 N N . GLY A 1 106 ? 20.568 -2.242 -13.744 1.00 68.88 106 GLY A N 1
ATOM 837 C CA . GLY A 1 106 ? 21.421 -2.860 -14.758 1.00 68.88 106 GLY A CA 1
ATOM 838 C C . GLY A 1 106 ? 21.368 -2.261 -16.164 1.00 68.88 106 GLY A C 1
ATOM 839 O O . GLY A 1 106 ? 22.237 -2.594 -16.968 1.00 68.88 106 GLY A O 1
ATOM 840 N N . LEU A 1 107 ? 20.389 -1.412 -16.498 1.00 71.19 107 LEU A N 1
ATOM 841 C CA . LEU A 1 107 ? 20.282 -0.789 -17.826 1.00 71.19 107 LEU A CA 1
ATOM 842 C C . LEU A 1 107 ? 21.454 0.149 -18.120 1.00 71.19 107 LEU A C 1
ATOM 844 O O . LEU A 1 107 ? 21.920 0.186 -19.253 1.00 71.19 107 LEU A O 1
ATOM 848 N N . TRP A 1 108 ? 21.928 0.867 -17.103 1.00 68.00 108 TRP A N 1
ATOM 849 C CA . TRP A 1 108 ? 22.918 1.943 -17.239 1.00 68.00 108 TRP A CA 1
ATOM 850 C C . TRP A 1 108 ? 24.348 1.497 -16.951 1.00 68.00 108 TRP A C 1
ATOM 852 O O . TRP A 1 108 ? 25.263 2.311 -16.939 1.00 68.00 108 TRP A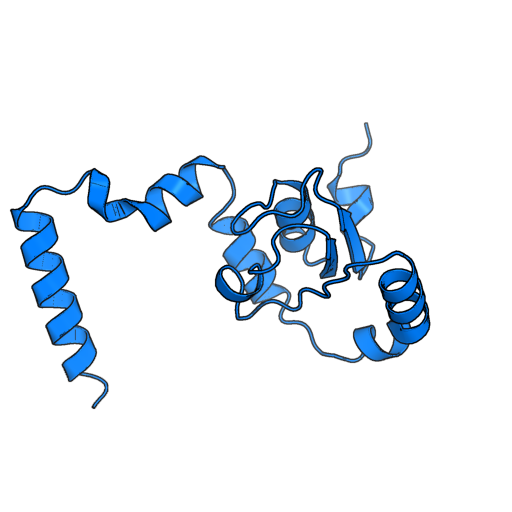 O 1
ATOM 862 N N . GLU A 1 109 ? 24.527 0.210 -16.680 1.00 75.25 109 GLU A N 1
ATOM 863 C CA . GLU A 1 109 ? 25.801 -0.338 -16.251 1.00 75.25 109 GLU A CA 1
ATOM 864 C C . GLU A 1 109 ? 26.588 -0.858 -17.433 1.00 75.25 109 GLU A C 1
ATOM 866 O O . GLU A 1 109 ? 26.074 -1.633 -18.249 1.00 75.25 109 GLU A O 1
ATOM 871 N N . ASN A 1 110 ? 27.862 -0.491 -17.461 1.00 78.25 110 ASN A N 1
ATOM 872 C CA . ASN A 1 110 ? 28.783 -1.026 -18.445 1.00 78.25 110 ASN A CA 1
ATOM 873 C C . ASN A 1 110 ? 29.065 -2.506 -18.153 1.00 78.25 110 ASN A C 1
ATOM 875 O O . ASN A 1 110 ? 28.909 -2.995 -17.027 1.00 78.25 110 ASN A O 1
ATOM 879 N N . ASP A 1 111 ? 29.509 -3.241 -19.173 1.00 75.31 111 ASP A N 1
ATOM 880 C CA . ASP A 1 111 ? 29.731 -4.688 -19.067 1.00 75.31 111 ASP A CA 1
ATOM 881 C C . ASP A 1 111 ? 30.685 -5.070 -17.924 1.00 75.31 111 ASP A C 1
ATOM 883 O O . ASP A 1 111 ? 30.511 -6.115 -17.289 1.00 75.31 111 ASP A O 1
ATOM 887 N N . ASP A 1 112 ? 31.643 -4.205 -17.595 1.00 76.38 112 ASP A N 1
ATOM 888 C CA . ASP A 1 112 ? 32.572 -4.409 -16.482 1.00 76.38 112 ASP A CA 1
ATOM 889 C C . ASP A 1 112 ? 31.902 -4.248 -15.109 1.00 76.38 112 ASP A C 1
ATOM 891 O O . ASP A 1 112 ? 32.152 -5.039 -14.194 1.00 76.38 112 ASP A O 1
ATOM 895 N N . GLU A 1 113 ? 30.968 -3.307 -14.965 1.00 77.06 113 GLU A N 1
ATOM 896 C CA . GLU A 1 113 ? 30.181 -3.111 -13.740 1.00 77.06 113 GLU A CA 1
ATOM 897 C C . GLU A 1 113 ? 29.175 -4.250 -13.529 1.00 77.06 113 GLU A C 1
ATOM 899 O O . GLU A 1 113 ? 28.951 -4.712 -12.400 1.00 77.06 113 GLU A O 1
ATOM 904 N N . ARG A 1 114 ? 28.612 -4.782 -14.622 1.00 74.38 114 ARG A N 1
ATOM 905 C CA . ARG A 1 114 ? 27.766 -5.984 -14.588 1.00 74.38 114 ARG A CA 1
ATOM 906 C C . ARG A 1 114 ? 28.562 -7.217 -14.162 1.00 74.38 114 ARG A C 1
ATOM 908 O O . ARG A 1 114 ? 28.092 -7.979 -13.311 1.00 74.38 114 ARG A O 1
ATOM 915 N N . LYS A 1 115 ? 29.772 -7.415 -14.704 1.00 77.00 115 LYS A N 1
ATOM 916 C CA . LYS A 1 115 ? 30.674 -8.520 -14.318 1.00 77.00 115 LYS A CA 1
ATOM 917 C C . LYS A 1 115 ? 31.085 -8.427 -12.849 1.00 77.00 115 LYS A C 1
ATOM 919 O O . LYS A 1 115 ? 31.001 -9.432 -12.139 1.00 77.00 115 LYS A O 1
ATOM 924 N N . LYS A 1 116 ? 31.457 -7.232 -12.379 1.00 78.81 116 LYS A N 1
ATOM 925 C CA . LYS A 1 116 ? 31.854 -6.986 -10.985 1.00 78.81 116 LYS A CA 1
ATOM 926 C C . LYS A 1 116 ? 30.732 -7.335 -10.004 1.00 78.81 116 LYS A C 1
ATOM 928 O O . LYS A 1 116 ? 30.935 -8.156 -9.117 1.00 78.81 116 LYS A O 1
ATOM 933 N N . ARG A 1 117 ? 29.505 -6.868 -10.249 1.00 76.25 117 ARG A N 1
ATOM 934 C CA . ARG A 1 117 ? 28.336 -7.202 -9.414 1.00 76.25 117 ARG A CA 1
ATOM 935 C C . ARG A 1 117 ? 28.001 -8.691 -9.402 1.00 76.25 117 ARG A C 1
ATOM 937 O O . ARG A 1 117 ? 27.660 -9.226 -8.354 1.00 76.25 117 ARG A O 1
ATOM 944 N N . ARG A 1 118 ? 28.091 -9.385 -10.547 1.00 73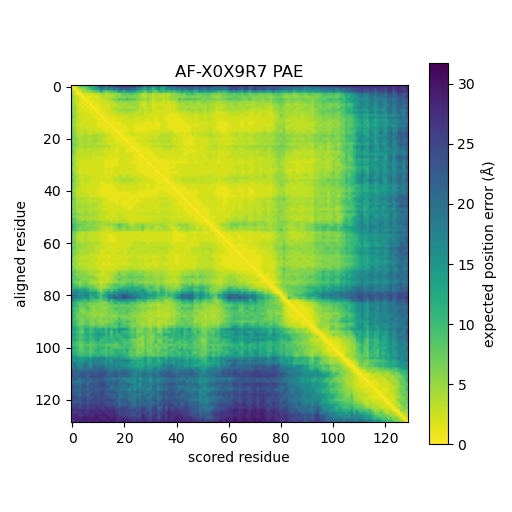.81 118 ARG A N 1
ATOM 945 C CA . ARG A 1 118 ? 27.877 -10.847 -10.601 1.00 73.81 118 ARG A CA 1
ATOM 946 C C . ARG A 1 118 ? 28.933 -11.594 -9.785 1.00 73.81 118 ARG A C 1
ATOM 948 O O . ARG A 1 118 ? 28.605 -12.609 -9.176 1.00 73.81 118 ARG A O 1
ATOM 955 N N . SER A 1 119 ? 30.172 -11.099 -9.763 1.00 77.50 119 SER A N 1
ATOM 956 C CA . SER A 1 119 ? 31.226 -11.592 -8.870 1.00 77.50 119 SER A CA 1
ATOM 957 C C . SER A 1 119 ? 30.893 -11.310 -7.398 1.00 77.50 119 SER A C 1
ATOM 959 O O . SER A 1 119 ? 30.983 -12.217 -6.574 1.00 77.50 119 SER A O 1
ATOM 961 N N . ASP A 1 120 ? 30.451 -10.096 -7.070 1.00 78.69 120 ASP A N 1
ATOM 962 C CA . ASP A 1 120 ? 30.167 -9.680 -5.691 1.00 78.69 120 ASP A CA 1
ATOM 963 C C . ASP A 1 120 ? 28.941 -10.403 -5.103 1.00 78.69 120 ASP A C 1
ATOM 965 O O . ASP A 1 120 ? 29.003 -10.900 -3.982 1.00 78.69 120 ASP A O 1
ATOM 969 N N . LEU A 1 121 ? 27.874 -10.596 -5.888 1.00 73.00 121 LEU A N 1
ATOM 970 C CA . LEU A 1 121 ? 26.703 -11.408 -5.517 1.00 73.00 121 LEU A CA 1
ATOM 971 C C . LEU A 1 121 ? 27.068 -12.882 -5.275 1.00 73.00 121 LEU A C 1
ATOM 973 O O . LEU A 1 121 ? 26.552 -13.507 -4.351 1.00 73.00 121 LEU A O 1
ATOM 977 N N . ARG A 1 122 ? 27.988 -13.442 -6.077 1.00 71.75 122 ARG A N 1
ATOM 978 C CA . ARG A 1 122 ? 28.507 -14.810 -5.884 1.00 71.75 122 ARG A CA 1
ATOM 979 C C . ARG A 1 122 ? 29.366 -14.945 -4.627 1.00 71.75 122 ARG A C 1
ATOM 981 O O . ARG A 1 122 ? 29.419 -16.032 -4.059 1.00 71.75 122 ARG A O 1
ATOM 988 N N . LYS A 1 123 ? 30.051 -13.875 -4.212 1.00 72.06 123 LYS A N 1
ATOM 989 C CA . LYS A 1 123 ? 30.810 -13.836 -2.955 1.00 72.06 123 LYS A CA 1
ATOM 990 C C . LYS A 1 123 ? 29.889 -13.662 -1.745 1.00 72.06 123 LYS A C 1
ATOM 992 O O . LYS A 1 123 ? 30.101 -14.351 -0.757 1.00 72.06 123 LYS A O 1
ATOM 997 N N . ALA A 1 124 ? 28.853 -12.827 -1.848 1.00 65.88 124 ALA A N 1
ATOM 998 C CA . ALA A 1 124 ? 27.865 -12.623 -0.786 1.00 65.88 124 ALA A CA 1
ATOM 999 C C . ALA A 1 124 ? 27.083 -13.911 -0.467 1.00 65.88 124 ALA A C 1
ATOM 1001 O O . ALA A 1 124 ? 27.027 -14.317 0.684 1.00 65.88 124 ALA A O 1
ATOM 1002 N N . GLY A 1 125 ? 26.612 -14.643 -1.485 1.00 56.56 125 GLY A N 1
ATOM 1003 C CA . GLY A 1 125 ? 25.917 -15.926 -1.282 1.00 56.56 125 GLY A CA 1
ATOM 1004 C C . GLY A 1 125 ? 26.791 -17.081 -0.763 1.00 56.56 125 GLY A C 1
ATOM 1005 O O . GLY A 1 125 ? 26.271 -18.160 -0.505 1.00 56.56 125 GLY A O 1
ATOM 1006 N N . ARG A 1 126 ? 28.112 -16.887 -0.633 1.00 54.62 126 ARG A N 1
ATOM 1007 C CA . ARG A 1 126 ? 29.047 -17.841 -0.006 1.00 54.62 126 ARG A CA 1
ATOM 1008 C C . ARG A 1 126 ? 29.373 -17.506 1.451 1.00 54.62 126 ARG A C 1
ATOM 1010 O O . ARG A 1 126 ? 30.017 -18.323 2.091 1.00 54.62 126 ARG A O 1
ATOM 1017 N N . ALA A 1 127 ? 29.001 -16.323 1.936 1.00 52.41 127 ALA A N 1
ATOM 1018 C CA . ALA A 1 127 ? 29.249 -15.903 3.315 1.00 52.41 127 ALA A CA 1
ATOM 1019 C C . ALA A 1 127 ? 28.095 -16.276 4.267 1.00 52.41 127 ALA A C 1
ATOM 1021 O O . ALA A 1 127 ? 28.303 -16.310 5.475 1.00 52.41 127 ALA A O 1
ATOM 1022 N N . ASP A 1 128 ? 26.917 -16.587 3.718 1.00 48.09 128 ASP A N 1
ATOM 1023 C CA . ASP A 1 128 ? 25.702 -16.950 4.463 1.00 48.09 128 ASP A CA 1
ATOM 1024 C C . ASP A 1 128 ? 25.512 -18.478 4.630 1.00 48.09 128 ASP A C 1
ATOM 1026 O O . ASP A 1 128 ? 24.419 -18.934 4.969 1.00 48.09 128 ASP A O 1
ATOM 1030 N N . ASN A 1 129 ? 26.554 -19.283 4.379 1.00 42.66 129 ASN A N 1
ATOM 1031 C CA . ASN A 1 129 ? 26.557 -20.746 4.522 1.00 42.66 129 ASN A CA 1
ATOM 1032 C C . ASN A 1 129 ? 27.868 -21.232 5.140 1.00 42.66 129 ASN A C 1
ATOM 1034 O O . ASN A 1 129 ? 27.837 -22.275 5.825 1.00 42.66 129 ASN A O 1
#

Mean predicted aligned error: 9.25 Å

Solvent-accessible surface area (backbone atoms only — not comparable to full-atom values): 7629 Å² total; per-residue (Å²): 131,89,52,74,60,74,75,39,52,86,34,72,61,44,82,33,76,52,99,53,76,38,76,90,40,82,57,67,66,56,39,56,35,22,53,57,48,17,34,36,41,33,34,33,28,82,51,48,55,81,80,39,73,90,49,78,66,48,75,44,89,46,76,66,49,45,55,55,51,65,74,43,42,75,66,61,66,71,55,89,71,65,45,66,59,34,31,56,53,27,68,61,51,76,44,78,61,40,50,49,50,70,75,44,51,72,76,82,48,52,73,67,57,52,50,51,50,57,53,51,53,58,52,53,70,60,73,81,113

pLDDT: mean 81.96, std 12.4, range [42.66, 97.62]